Protein AF-A0A0R3QHH1-F1 (afdb_monomer_lite)

Structure (mmCIF, N/CA/C/O backbone):
data_AF-A0A0R3QHH1-F1
#
_entry.id   AF-A0A0R3QHH1-F1
#
loop_
_atom_site.group_PDB
_atom_site.id
_atom_site.type_symbol
_atom_site.label_atom_id
_atom_site.label_alt_id
_atom_site.label_comp_id
_atom_site.label_asym_id
_atom_site.label_entity_id
_atom_site.label_seq_id
_atom_site.pdbx_PDB_ins_code
_atom_site.Cartn_x
_atom_site.Cartn_y
_atom_site.Cartn_z
_atom_site.occupancy
_atom_site.B_iso_or_equiv
_atom_site.auth_seq_id
_atom_site.auth_comp_id
_atom_site.auth_asym_id
_atom_site.auth_atom_id
_atom_site.pdbx_PDB_model_num
ATOM 1 N N . LEU A 1 1 ? -14.699 -5.547 -3.711 1.00 79.69 1 LEU A N 1
ATOM 2 C CA . LEU A 1 1 ? -13.376 -5.933 -4.262 1.00 79.69 1 LEU A CA 1
ATOM 3 C C . LEU A 1 1 ? -13.080 -7.379 -3.860 1.00 79.69 1 LEU A C 1
ATOM 5 O O . LEU A 1 1 ? -12.719 -7.627 -2.725 1.00 79.69 1 LEU A O 1
ATOM 9 N N . LEU A 1 2 ? -13.329 -8.367 -4.721 1.00 87.75 2 LEU A N 1
ATOM 10 C CA . LEU A 1 2 ? -13.144 -9.776 -4.335 1.00 87.75 2 LEU A CA 1
ATOM 11 C C . LEU A 1 2 ? -11.647 -10.141 -4.255 1.00 87.75 2 LEU A C 1
ATOM 13 O O . LEU A 1 2 ? -10.838 -9.572 -4.980 1.00 87.75 2 LEU A O 1
ATOM 17 N N . PHE A 1 3 ? -11.301 -11.114 -3.403 1.00 94.06 3 PHE A N 1
ATOM 18 C CA . PHE A 1 3 ? -9.934 -11.639 -3.208 1.00 94.06 3 PHE A CA 1
AT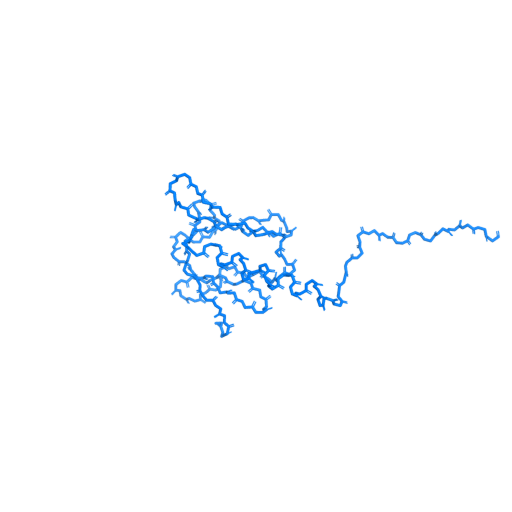OM 19 C C . PHE A 1 3 ? -8.901 -10.642 -2.649 1.00 94.06 3 PHE A C 1
ATOM 21 O O . PHE A 1 3 ? -7.716 -10.713 -2.974 1.00 94.06 3 PHE A O 1
ATOM 28 N N . SER A 1 4 ? -9.341 -9.753 -1.760 1.00 97.50 4 SER A N 1
ATOM 29 C CA . SER A 1 4 ? -8.468 -8.877 -0.970 1.00 97.50 4 SER A CA 1
ATOM 30 C C . SER A 1 4 ? -8.360 -9.349 0.481 1.00 97.50 4 SER A C 1
ATOM 32 O O . SER A 1 4 ? -9.292 -9.955 1.016 1.00 97.50 4 SER A O 1
ATOM 34 N N . ARG A 1 5 ? -7.247 -9.027 1.149 1.00 98.06 5 ARG A N 1
ATOM 35 C CA . ARG A 1 5 ? -7.200 -9.011 2.620 1.00 98.06 5 ARG A CA 1
ATOM 36 C C . ARG A 1 5 ? -7.640 -7.631 3.102 1.00 98.06 5 ARG A C 1
ATOM 38 O O . ARG A 1 5 ? -7.138 -6.630 2.597 1.00 98.06 5 ARG A O 1
ATOM 45 N N . TYR A 1 6 ? -8.561 -7.605 4.058 1.00 97.12 6 TYR A N 1
ATOM 46 C CA . TYR A 1 6 ? -9.178 -6.388 4.574 1.00 97.12 6 TYR A CA 1
ATOM 47 C C . TYR A 1 6 ? -8.657 -6.043 5.965 1.00 97.12 6 TYR A C 1
ATOM 49 O O . TYR A 1 6 ? -8.494 -6.934 6.799 1.00 97.12 6 TYR A O 1
ATOM 57 N N . PHE A 1 7 ? -8.433 -4.755 6.209 1.00 97.12 7 PHE A N 1
ATOM 58 C CA . PHE A 1 7 ? -7.990 -4.223 7.492 1.00 97.12 7 PHE A CA 1
ATOM 59 C C . PHE A 1 7 ? -8.795 -2.981 7.853 1.00 97.12 7 PHE A C 1
ATOM 61 O O . PHE A 1 7 ? -8.893 -2.050 7.055 1.00 97.12 7 PHE A O 1
ATOM 68 N N . GLU A 1 8 ? -9.330 -2.955 9.069 1.00 96.00 8 GLU A N 1
ATOM 69 C CA . GLU A 1 8 ? -9.965 -1.765 9.628 1.00 96.00 8 GLU A CA 1
ATOM 70 C C . GLU A 1 8 ? -8.906 -0.727 9.997 1.00 96.00 8 GLU A C 1
ATOM 72 O O . GLU A 1 8 ? -7.904 -1.037 10.660 1.00 96.00 8 GLU A O 1
ATOM 77 N N . VAL A 1 9 ? -9.133 0.509 9.557 1.00 95.00 9 VAL A N 1
ATOM 78 C CA . VAL A 1 9 ? -8.252 1.641 9.829 1.00 95.00 9 VAL A CA 1
ATOM 79 C C . VAL A 1 9 ? -9.060 2.907 10.109 1.00 95.00 9 VAL A C 1
ATOM 81 O O . VAL A 1 9 ? -10.222 3.018 9.724 1.00 95.00 9 VAL A O 1
ATOM 84 N N . PHE A 1 10 ? -8.421 3.889 10.730 1.00 91.69 10 PHE A N 1
ATOM 85 C CA . PHE A 1 10 ? -8.938 5.251 10.860 1.00 91.69 10 PHE A CA 1
ATOM 86 C C . PHE A 1 10 ? -8.005 6.219 10.143 1.00 91.69 10 PHE A C 1
ATOM 88 O O . PHE A 1 10 ? -6.787 6.025 10.147 1.00 91.69 10 PHE A O 1
ATOM 95 N N . SER A 1 11 ? -8.546 7.267 9.531 1.00 86.06 11 SER A N 1
ATOM 96 C CA . SER A 1 11 ? -7.726 8.352 8.991 1.00 86.06 11 SER A CA 1
ATOM 97 C C . SER A 1 11 ? -6.938 9.043 10.105 1.00 86.06 11 SER A C 1
ATOM 99 O O . SER A 1 11 ? -7.464 9.288 11.192 1.00 86.06 11 SER A O 1
ATOM 101 N N . TYR A 1 12 ? -5.684 9.406 9.842 1.00 79.62 12 TYR A N 1
ATOM 102 C CA . TYR A 1 12 ? -4.954 10.282 10.755 1.00 79.62 12 TYR A CA 1
ATOM 103 C C . TYR A 1 12 ? -5.462 11.732 10.643 1.00 79.62 12 TYR A C 1
ATOM 105 O O . TYR A 1 12 ? -5.848 12.188 9.561 1.00 79.62 12 TYR A O 1
ATOM 113 N N . ALA A 1 13 ? -5.442 12.464 11.762 1.00 63.44 13 ALA A N 1
ATOM 114 C CA . ALA A 1 13 ? -5.882 13.856 11.828 1.00 63.44 13 ALA A CA 1
ATOM 115 C C . ALA A 1 13 ? -5.134 14.733 10.802 1.00 63.44 13 ALA A C 1
ATOM 117 O O . ALA A 1 13 ? -3.911 14.647 10.687 1.00 63.44 13 ALA A O 1
ATOM 118 N N . ASN A 1 14 ? -5.871 15.602 10.098 1.00 59.91 14 ASN A N 1
ATOM 119 C CA . ASN A 1 14 ? -5.405 16.462 8.994 1.00 59.91 14 ASN A CA 1
ATOM 120 C C . ASN A 1 14 ? -5.085 15.753 7.664 1.00 59.91 14 ASN A C 1
ATOM 122 O O . ASN A 1 14 ? -4.452 16.355 6.798 1.00 59.91 14 ASN A O 1
ATOM 126 N N . SER A 1 15 ? -5.513 14.504 7.469 1.00 66.56 15 SER A N 1
ATOM 127 C CA . SER A 1 15 ? -5.517 13.913 6.125 1.00 66.56 15 SER A CA 1
ATOM 128 C C . SER A 1 15 ? -6.662 14.485 5.274 1.00 66.56 15 SER A C 1
ATOM 130 O O . SER A 1 15 ? -7.657 14.980 5.798 1.00 66.56 15 SER A O 1
ATOM 132 N N . SER A 1 16 ? -6.542 14.403 3.947 1.00 72.69 16 SER A N 1
ATOM 133 C CA . SER A 1 16 ? -7.641 14.691 3.009 1.00 72.69 16 SER A CA 1
ATOM 134 C C . SER A 1 16 ? -8.738 13.615 3.013 1.00 72.69 16 SER A C 1
ATOM 136 O O . SER A 1 16 ? -9.691 13.702 2.238 1.00 72.69 16 SER A O 1
ATOM 138 N N . LEU A 1 17 ? -8.593 12.586 3.852 1.00 74.56 17 LEU A N 1
ATOM 139 C CA . LEU A 1 17 ? -9.481 11.437 3.926 1.00 74.56 17 LEU A CA 1
ATOM 140 C C . LEU A 1 17 ? -10.634 11.702 4.911 1.00 74.56 17 LEU A C 1
ATOM 142 O O . LEU A 1 17 ? -10.482 12.511 5.828 1.00 74.56 17 LEU A O 1
ATOM 146 N N . PRO A 1 18 ? -11.781 11.018 4.748 1.00 74.38 18 PRO A N 1
ATOM 147 C CA . PRO A 1 18 ? -12.907 11.153 5.664 1.00 74.38 18 PRO A CA 1
ATOM 148 C C . PRO A 1 18 ? -12.518 10.780 7.098 1.00 74.38 18 PRO A C 1
ATOM 150 O O . PRO A 1 18 ? -11.955 9.707 7.306 1.00 74.38 18 PRO A O 1
ATOM 153 N N . ASP A 1 19 ? -12.897 11.616 8.071 1.00 76.94 19 ASP A N 1
ATOM 154 C CA . ASP A 1 19 ? -12.722 11.363 9.511 1.00 76.94 19 ASP A CA 1
ATOM 155 C C . ASP A 1 19 ? -13.721 10.304 10.006 1.00 76.94 19 ASP A C 1
ATOM 157 O O . ASP A 1 19 ? -14.722 10.586 10.666 1.00 76.94 19 ASP A O 1
ATOM 161 N N . SER A 1 20 ? -13.512 9.068 9.558 1.00 81.19 20 SER A N 1
ATOM 162 C CA . SER A 1 20 ? -14.381 7.920 9.809 1.00 81.19 20 SER A CA 1
ATOM 163 C C . SER A 1 20 ? -13.587 6.615 9.736 1.00 81.19 20 SER A C 1
ATOM 165 O O . SER A 1 20 ? -12.422 6.595 9.333 1.00 81.19 20 SER A O 1
ATOM 167 N N . GLN A 1 21 ? -14.212 5.512 10.147 1.00 90.50 21 GLN A N 1
ATOM 168 C CA . GLN A 1 21 ? -13.641 4.186 9.945 1.00 90.50 21 GLN A CA 1
ATOM 169 C C . GLN A 1 21 ? -13.589 3.873 8.444 1.00 90.50 21 GLN A C 1
ATOM 171 O O . GLN A 1 21 ? -14.587 4.006 7.736 1.00 90.50 21 GLN A O 1
ATOM 176 N N . LEU A 1 22 ? -12.424 3.432 7.982 1.00 94.62 22 LEU A N 1
ATOM 177 C CA . LEU A 1 22 ? -12.162 3.018 6.609 1.00 94.62 22 LEU A CA 1
ATOM 178 C C . LEU A 1 22 ? -11.712 1.553 6.589 1.00 94.62 22 LEU A C 1
ATOM 180 O O . LEU A 1 22 ? -11.289 0.986 7.603 1.00 94.62 22 LEU A O 1
ATOM 184 N N . LEU A 1 23 ? -11.748 0.950 5.406 1.00 96.19 23 LEU A N 1
ATOM 185 C CA . LEU A 1 23 ? -11.202 -0.380 5.158 1.00 96.19 23 LEU A CA 1
ATOM 186 C C . LEU A 1 23 ? -10.090 -0.305 4.119 1.00 96.19 23 LEU A C 1
ATOM 188 O O . LEU A 1 23 ? -10.314 0.128 2.990 1.00 96.19 23 LEU A O 1
ATOM 192 N N . ILE A 1 24 ? -8.900 -0.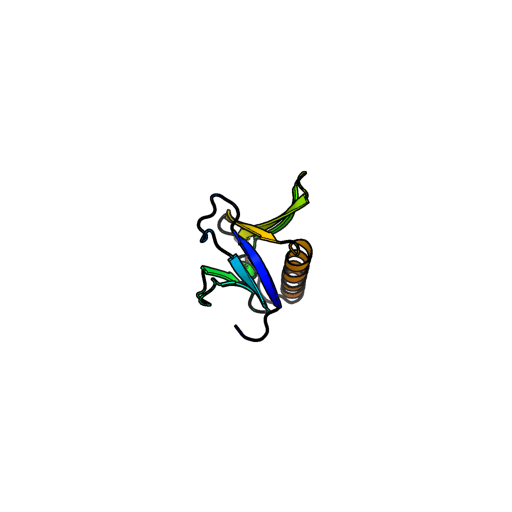785 4.478 1.00 97.25 24 ILE A N 1
ATOM 193 C CA . ILE A 1 24 ? -7.827 -1.045 3.516 1.00 97.25 24 ILE A CA 1
ATOM 194 C C . ILE A 1 24 ? -7.995 -2.461 2.975 1.00 97.25 24 ILE A C 1
ATOM 196 O O . ILE A 1 24 ? -7.924 -3.436 3.721 1.00 97.25 24 ILE A O 1
ATOM 200 N N . ALA A 1 25 ? -8.164 -2.572 1.665 1.00 98.00 25 ALA A N 1
ATOM 201 C CA . ALA A 1 25 ? -8.150 -3.805 0.904 1.00 98.00 25 ALA A CA 1
ATOM 202 C C . ALA A 1 25 ? -6.811 -3.932 0.161 1.00 98.00 25 ALA A C 1
ATOM 204 O O . ALA A 1 25 ? -6.497 -3.121 -0.710 1.00 98.00 25 ALA A O 1
ATOM 205 N N . VAL A 1 26 ? -6.030 -4.965 0.480 1.00 98.56 26 VAL A N 1
ATOM 206 C CA . VAL A 1 26 ? -4.766 -5.272 -0.211 1.00 98.56 26 VAL A CA 1
ATOM 207 C C . VAL A 1 26 ? -4.942 -6.519 -1.070 1.00 98.56 26 VAL A C 1
ATOM 209 O O . VAL A 1 26 ? -5.372 -7.564 -0.568 1.00 98.56 26 VAL A O 1
ATOM 212 N N . ASN A 1 27 ? -4.605 -6.422 -2.355 1.00 97.69 27 ASN A N 1
ATOM 213 C CA . ASN A 1 27 ? -4.653 -7.534 -3.305 1.00 97.69 27 ASN A CA 1
ATOM 214 C C . ASN A 1 27 ? -3.522 -7.433 -4.341 1.00 97.69 27 ASN A C 1
ATOM 216 O O . ASN A 1 27 ? -2.631 -6.606 -4.223 1.00 97.69 27 ASN A O 1
ATOM 220 N N . TRP A 1 28 ? -3.550 -8.289 -5.362 1.00 96.50 28 TRP A N 1
ATOM 221 C CA . TRP A 1 28 ? -2.491 -8.356 -6.370 1.00 96.50 28 TRP A CA 1
ATOM 222 C C . TRP A 1 28 ? -2.380 -7.113 -7.274 1.00 96.50 28 TRP A C 1
ATOM 224 O O . TRP A 1 28 ? -1.322 -6.910 -7.870 1.00 96.50 28 TRP A O 1
ATOM 234 N N . GLU A 1 29 ? -3.425 -6.288 -7.379 1.00 96.75 29 GLU A N 1
ATOM 235 C CA . GLU A 1 29 ? -3.421 -5.051 -8.175 1.00 96.75 29 GLU A CA 1
ATOM 236 C C . GLU A 1 29 ? -2.807 -3.880 -7.394 1.00 96.75 29 GLU A C 1
ATOM 238 O O . GLU A 1 29 ? -2.153 -3.011 -7.979 1.00 96.75 29 GLU A O 1
ATOM 243 N N . GLY A 1 30 ? -2.982 -3.863 -6.070 1.00 98.06 30 GLY A N 1
ATOM 244 C CA . GLY A 1 30 ? -2.470 -2.803 -5.212 1.00 98.06 30 GLY A CA 1
ATOM 245 C C . GLY A 1 30 ? -3.198 -2.685 -3.878 1.00 98.06 30 GLY A C 1
ATOM 246 O O . GLY A 1 30 ? -3.651 -3.667 -3.282 1.00 98.06 30 GLY A O 1
ATOM 247 N N . VAL A 1 31 ? -3.289 -1.443 -3.413 1.00 98.38 31 VAL A N 1
ATOM 248 C CA . VAL A 1 31 ? -3.971 -1.049 -2.182 1.00 98.38 31 VAL A CA 1
ATOM 249 C C . VAL A 1 31 ? -5.184 -0.204 -2.547 1.00 98.38 31 VAL A C 1
ATOM 251 O O . VAL A 1 31 ? -5.062 0.784 -3.268 1.00 98.38 31 VAL A O 1
ATOM 254 N N . VAL A 1 32 ? -6.352 -0.576 -2.037 1.00 97.81 32 VAL A N 1
ATOM 255 C CA . VAL A 1 32 ? -7.588 0.195 -2.195 1.00 97.81 32 VAL A CA 1
ATOM 256 C C . VAL A 1 32 ? -8.141 0.518 -0.819 1.00 97.81 32 VAL A C 1
ATOM 258 O O . VAL A 1 32 ? -8.166 -0.346 0.051 1.00 97.81 32 VAL A O 1
ATOM 261 N N . VAL A 1 33 ? -8.585 1.750 -0.617 1.00 96.12 33 VAL A N 1
ATOM 262 C CA . VAL A 1 33 ? -9.232 2.195 0.616 1.00 96.12 33 VAL A CA 1
ATOM 263 C C . VAL A 1 33 ? -10.681 2.507 0.304 1.00 96.12 33 VAL A C 1
ATOM 265 O O . VAL A 1 33 ? -10.955 3.261 -0.634 1.00 96.12 33 VAL A O 1
ATOM 268 N N . VAL A 1 34 ? -11.591 1.925 1.078 1.00 94.81 34 VAL A N 1
ATOM 269 C CA . VAL A 1 34 ? -13.032 2.149 0.947 1.00 94.81 34 VAL A CA 1
ATOM 270 C C . VAL A 1 34 ? -13.633 2.715 2.228 1.00 94.81 34 VAL A C 1
ATOM 272 O O . VAL A 1 34 ? -13.109 2.481 3.322 1.00 94.81 34 VAL A O 1
ATOM 275 N N . ASP A 1 35 ? -14.708 3.483 2.079 1.00 92.56 35 ASP A N 1
ATOM 276 C CA . ASP A 1 35 ? -15.516 3.987 3.191 1.00 92.56 35 ASP A CA 1
ATOM 277 C C . ASP A 1 35 ? -16.570 2.959 3.652 1.00 92.56 35 ASP A C 1
ATOM 279 O O . ASP A 1 35 ? -16.636 1.830 3.161 1.00 92.56 35 ASP A O 1
ATOM 283 N N . ALA A 1 36 ? -17.415 3.348 4.612 1.00 88.31 36 ALA A N 1
ATOM 284 C CA . ALA A 1 36 ? -18.457 2.483 5.168 1.00 88.31 36 ALA A CA 1
ATOM 285 C C . ALA A 1 36 ? -19.611 2.170 4.189 1.00 88.31 36 ALA A C 1
ATOM 287 O O . ALA A 1 36 ? -20.470 1.345 4.501 1.00 88.31 36 ALA A O 1
ATOM 288 N N . GLN A 1 37 ? -19.664 2.839 3.035 1.00 90.00 37 GLN A N 1
ATOM 289 C CA . GLN A 1 37 ? -20.618 2.590 1.953 1.00 90.00 37 GLN A CA 1
ATOM 290 C C . GLN A 1 37 ? -19.967 1.829 0.783 1.00 90.00 37 GLN A C 1
ATOM 292 O O . GLN A 1 37 ? -20.554 1.764 -0.296 1.00 90.00 37 GLN A O 1
ATOM 297 N N . ASP A 1 38 ? -18.775 1.256 0.991 1.00 89.81 38 ASP A N 1
ATOM 298 C CA . ASP A 1 38 ? -17.965 0.574 -0.024 1.00 89.81 38 ASP A CA 1
ATOM 299 C C . ASP A 1 38 ?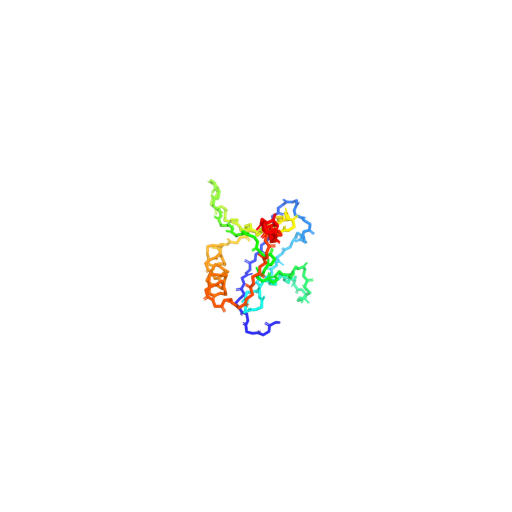 -17.518 1.480 -1.195 1.00 89.81 38 ASP A C 1
ATOM 301 O O . ASP A 1 38 ? -17.083 0.976 -2.239 1.00 89.81 38 ASP A O 1
ATOM 305 N N . ASN A 1 39 ? -17.567 2.812 -1.049 1.00 91.81 39 ASN A N 1
ATOM 306 C CA . ASN A 1 39 ? -17.033 3.713 -2.071 1.00 91.81 39 ASN A CA 1
ATOM 307 C C . ASN A 1 39 ? -15.509 3.757 -1.992 1.00 91.81 39 ASN A C 1
ATOM 309 O O . ASN A 1 39 ? -14.929 3.823 -0.910 1.00 91.81 39 ASN A O 1
ATOM 313 N N . VAL A 1 40 ? -14.851 3.789 -3.149 1.00 93.88 40 VAL A N 1
ATOM 314 C CA . VAL A 1 40 ? -13.393 3.924 -3.228 1.00 93.88 40 VAL A CA 1
ATOM 315 C C . VAL A 1 40 ? -12.984 5.357 -2.896 1.00 93.88 40 VAL A C 1
ATOM 317 O O . VAL A 1 40 ? -13.338 6.292 -3.610 1.00 93.88 40 VAL A O 1
ATOM 320 N N . VAL A 1 41 ? -12.195 5.507 -1.833 1.00 93.56 41 VAL A N 1
ATOM 321 C CA . VAL A 1 41 ? -11.620 6.782 -1.378 1.00 93.56 41 VAL A CA 1
ATOM 322 C C . VAL A 1 41 ? -10.208 6.974 -1.933 1.00 93.56 41 VAL A C 1
ATOM 324 O O . VAL A 1 41 ? -9.816 8.082 -2.290 1.00 93.56 41 VAL A O 1
ATOM 327 N N . LEU A 1 42 ? -9.436 5.889 -2.015 1.00 94.31 42 LEU A N 1
ATOM 328 C CA . LEU A 1 42 ? -8.060 5.890 -2.508 1.00 94.31 42 LEU A CA 1
ATOM 329 C C . LEU A 1 42 ? -7.772 4.570 -3.224 1.00 94.31 42 LEU A C 1
ATOM 331 O O . LEU A 1 42 ? -8.135 3.503 -2.737 1.00 94.31 42 LEU A O 1
ATOM 335 N N . GLN A 1 43 ? -7.081 4.633 -4.359 1.00 96.50 43 GLN A N 1
ATOM 336 C CA . GLN A 1 43 ? -6.633 3.456 -5.097 1.00 96.50 43 GLN A CA 1
ATOM 337 C C . GLN A 1 43 ? -5.188 3.662 -5.544 1.00 96.50 43 GLN A C 1
ATOM 339 O O . GLN A 1 43 ? -4.904 4.517 -6.378 1.00 96.50 43 GLN A O 1
ATOM 344 N N . LEU A 1 44 ? -4.286 2.856 -4.988 1.00 98.00 44 LEU A N 1
ATOM 345 C CA . LEU A 1 44 ? -2.851 2.918 -5.230 1.00 98.00 44 LEU A CA 1
ATOM 346 C C . LEU A 1 44 ? -2.366 1.596 -5.836 1.00 98.00 44 LEU A C 1
ATOM 348 O O . LEU A 1 44 ? -2.175 0.617 -5.106 1.00 98.00 44 LEU A O 1
ATOM 352 N N . PRO A 1 45 ? -2.147 1.530 -7.161 1.00 98.06 45 PRO A N 1
ATOM 353 C CA . PRO A 1 45 ? -1.447 0.401 -7.754 1.00 98.06 45 PRO A CA 1
ATOM 354 C C . PRO A 1 45 ? 0.009 0.372 -7.269 1.00 98.06 45 PRO A C 1
ATOM 356 O O . PRO A 1 45 ? 0.609 1.413 -6.998 1.00 98.06 45 PRO A O 1
ATOM 359 N N . TYR A 1 46 ? 0.617 -0.814 -7.209 1.00 98.44 46 TYR A N 1
ATOM 360 C CA . TYR A 1 46 ? 1.971 -0.977 -6.657 1.00 98.44 46 TYR A CA 1
ATOM 361 C C . TYR A 1 46 ? 3.054 -0.047 -7.235 1.00 98.44 46 TYR A C 1
ATOM 363 O O . TYR A 1 46 ? 3.852 0.452 -6.445 1.00 98.44 46 TYR A O 1
ATOM 371 N N . PRO A 1 47 ? 3.106 0.248 -8.551 1.00 97.25 47 PRO A N 1
ATOM 372 C CA . PRO A 1 47 ? 4.097 1.179 -9.095 1.00 97.25 47 PRO A CA 1
ATOM 373 C C . PRO A 1 47 ? 3.972 2.619 -8.582 1.00 97.25 47 PRO A C 1
ATOM 375 O O . PRO A 1 47 ? 4.930 3.375 -8.698 1.00 97.25 47 PRO A O 1
ATOM 378 N N . GLN A 1 48 ? 2.813 3.010 -8.041 1.00 97.69 48 GLN A N 1
ATOM 379 C CA . GLN A 1 48 ? 2.630 4.333 -7.447 1.00 97.69 48 GLN A CA 1
ATOM 380 C C . GLN A 1 48 ? 3.119 4.413 -6.001 1.00 97.69 48 GLN A C 1
ATOM 382 O O . GLN A 1 48 ? 3.315 5.519 -5.513 1.00 97.69 48 GLN A O 1
ATOM 387 N N . ILE A 1 49 ? 3.324 3.285 -5.317 1.00 98.31 49 ILE A N 1
ATOM 388 C CA . ILE A 1 49 ? 3.766 3.263 -3.920 1.00 98.31 49 ILE A CA 1
ATOM 389 C C . ILE A 1 49 ? 5.292 3.383 -3.889 1.00 98.31 49 ILE A C 1
ATOM 391 O O . ILE A 1 49 ? 6.006 2.456 -4.281 1.00 98.31 49 ILE A O 1
ATOM 395 N N . SER A 1 50 ? 5.799 4.516 -3.405 1.00 97.62 50 SER A N 1
ATOM 396 C CA . SER A 1 50 ? 7.238 4.754 -3.251 1.00 97.62 50 SER A C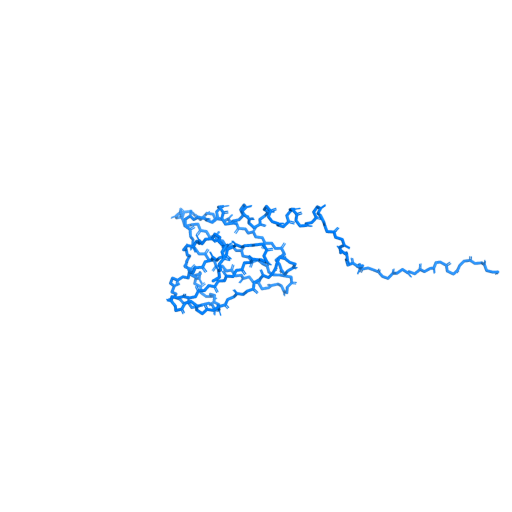A 1
ATOM 397 C C . SER A 1 50 ? 7.752 4.198 -1.924 1.00 97.62 50 SER A C 1
ATOM 399 O O . SER A 1 50 ? 8.836 3.605 -1.873 1.00 97.62 50 SER A O 1
ATOM 401 N N . ARG A 1 51 ? 6.952 4.321 -0.857 1.00 97.81 51 ARG A N 1
ATOM 402 C CA . ARG A 1 51 ? 7.319 3.889 0.492 1.00 97.81 51 ARG A CA 1
ATOM 403 C C . ARG A 1 51 ? 6.093 3.485 1.305 1.00 97.81 51 ARG A C 1
ATOM 405 O O . ARG A 1 51 ? 5.015 4.048 1.160 1.00 97.81 51 ARG A O 1
ATOM 412 N N . ILE A 1 52 ? 6.282 2.524 2.206 1.00 98.00 52 ILE A N 1
ATOM 413 C CA . ILE A 1 52 ? 5.309 2.187 3.244 1.00 98.00 52 ILE A CA 1
ATOM 414 C C . ILE A 1 52 ? 6.012 2.075 4.597 1.00 98.00 52 ILE A C 1
ATOM 416 O O . ILE A 1 52 ? 7.067 1.447 4.719 1.00 98.00 52 ILE A O 1
ATOM 420 N N . VAL A 1 53 ? 5.457 2.721 5.618 1.00 97.06 53 VAL A N 1
ATOM 421 C CA . VAL A 1 53 ? 6.049 2.787 6.959 1.00 97.06 53 VAL A CA 1
ATOM 422 C C . VAL A 1 53 ? 4.984 2.460 7.995 1.00 97.06 53 VAL A C 1
ATOM 424 O O . VAL A 1 53 ? 3.894 3.013 7.961 1.00 97.06 53 VAL A O 1
ATOM 427 N N . SER A 1 54 ? 5.320 1.574 8.930 1.00 96.06 54 SER A N 1
ATOM 428 C CA . SER A 1 54 ? 4.572 1.366 10.171 1.00 96.06 54 SER A CA 1
ATOM 429 C C . SER A 1 54 ? 5.388 1.981 11.308 1.00 96.06 54 SER A C 1
ATOM 431 O O . SER A 1 54 ? 6.604 1.772 11.380 1.00 96.06 54 SER A O 1
ATOM 433 N N . MET A 1 55 ? 4.740 2.793 12.141 1.00 93.19 55 MET A N 1
ATOM 434 C CA . MET A 1 55 ? 5.341 3.478 13.283 1.00 93.19 55 MET A CA 1
ATOM 435 C C . MET A 1 55 ? 4.446 3.320 14.506 1.00 93.19 55 MET A C 1
ATOM 437 O O . MET A 1 55 ? 3.235 3.480 14.411 1.00 93.19 55 MET A O 1
ATOM 441 N N . THR A 1 56 ? 5.041 3.101 15.672 1.00 90.06 56 THR A N 1
ATOM 442 C CA . THR A 1 56 ? 4.327 3.121 16.952 1.00 90.06 56 THR A CA 1
ATOM 443 C C . THR A 1 56 ? 4.773 4.349 17.731 1.00 90.06 56 THR A C 1
ATOM 445 O O . THR A 1 56 ? 5.972 4.570 17.904 1.00 90.06 56 THR A O 1
ATOM 448 N N . ASN A 1 57 ? 3.833 5.179 18.183 1.00 80.94 57 ASN A N 1
ATOM 449 C CA . ASN A 1 57 ? 4.168 6.338 19.009 1.00 80.94 57 ASN A CA 1
ATOM 450 C C . ASN A 1 57 ? 4.257 5.974 20.506 1.00 80.94 57 ASN A C 1
ATOM 452 O O . ASN A 1 57 ? 3.839 4.902 20.937 1.00 80.94 57 ASN A O 1
ATOM 456 N N . ASN A 1 58 ? 4.739 6.911 21.329 1.00 75.50 58 ASN A N 1
ATOM 457 C CA . ASN A 1 58 ? 4.896 6.731 22.783 1.00 75.50 58 ASN A CA 1
ATOM 458 C C . ASN A 1 58 ? 3.580 6.439 23.534 1.00 75.50 58 ASN A C 1
ATOM 460 O O . ASN A 1 58 ? 3.612 6.079 24.707 1.00 75.50 58 ASN A O 1
ATOM 464 N N . ARG A 1 59 ? 2.423 6.624 22.886 1.00 77.06 59 ARG A N 1
ATOM 465 C CA . ARG A 1 59 ? 1.089 6.320 23.425 1.00 77.06 59 ARG A CA 1
ATOM 466 C C . ARG A 1 59 ? 0.563 4.964 22.939 1.00 77.06 59 ARG A C 1
ATOM 468 O O . ARG A 1 59 ? -0.619 4.693 23.106 1.00 77.06 59 ARG A O 1
ATOM 475 N N . SER A 1 60 ? 1.422 4.126 22.356 1.00 81.00 60 SER A N 1
ATOM 476 C CA . SER A 1 60 ? 1.067 2.829 21.758 1.00 81.00 60 SER A CA 1
ATOM 477 C C . SER A 1 60 ? 0.051 2.929 20.614 1.00 81.00 60 SER A C 1
ATOM 479 O O . SER A 1 60 ? -0.638 1.961 20.313 1.00 81.00 60 SER A O 1
ATOM 481 N N . ILE A 1 61 ? -0.053 4.095 19.967 1.00 84.50 61 ILE A N 1
ATOM 482 C CA . ILE A 1 61 ? -0.849 4.245 18.747 1.00 84.50 61 ILE A CA 1
ATOM 483 C C . ILE A 1 61 ? 0.038 3.844 17.579 1.00 84.50 61 ILE A C 1
ATOM 485 O O . ILE A 1 61 ? 1.112 4.419 17.374 1.00 84.50 61 ILE A O 1
ATOM 489 N N . GLU A 1 62 ? -0.429 2.866 16.821 1.00 92.81 62 GLU A N 1
ATOM 490 C CA . GLU A 1 62 ? 0.212 2.417 15.599 1.00 92.81 62 GLU A CA 1
ATOM 491 C C . GLU A 1 62 ? -0.316 3.191 14.388 1.00 92.81 62 GLU A C 1
ATOM 493 O O . GLU A 1 62 ? -1.524 3.369 14.207 1.00 92.81 62 GLU A O 1
ATOM 498 N N . MET A 1 63 ? 0.612 3.654 13.558 1.00 93.38 63 MET A N 1
ATOM 499 C CA . MET A 1 63 ? 0.364 4.476 12.383 1.00 93.38 63 MET A CA 1
ATOM 500 C C . MET A 1 63 ? 0.991 3.839 11.149 1.00 93.38 63 MET A C 1
ATOM 502 O O . MET A 1 63 ? 2.137 3.392 11.182 1.00 93.38 63 MET A O 1
ATOM 506 N N . LEU A 1 64 ? 0.241 3.832 10.056 1.00 96.00 64 LEU A N 1
ATOM 507 C CA . LEU A 1 64 ? 0.670 3.414 8.734 1.00 96.00 64 LEU A CA 1
ATOM 508 C C . LEU A 1 64 ? 0.756 4.658 7.854 1.00 96.00 64 LEU A C 1
ATOM 510 O O . LEU A 1 64 ? -0.223 5.387 7.742 1.00 96.00 64 LEU A O 1
ATOM 514 N N . MET A 1 65 ? 1.893 4.871 7.208 1.00 95.88 65 MET A N 1
ATOM 515 C CA . MET A 1 65 ? 2.081 5.894 6.184 1.00 95.88 65 MET A CA 1
ATOM 516 C C . MET A 1 65 ? 2.364 5.204 4.851 1.00 95.88 65 MET A C 1
ATOM 518 O O . MET A 1 65 ? 3.255 4.353 4.777 1.00 95.88 65 MET A O 1
ATOM 522 N N . ILE A 1 66 ? 1.622 5.579 3.810 1.00 97.00 66 ILE A N 1
ATOM 523 C CA . ILE A 1 66 ? 1.882 5.189 2.422 1.00 97.00 66 ILE A CA 1
ATOM 524 C C . ILE A 1 66 ? 2.268 6.451 1.655 1.00 97.00 66 ILE A C 1
ATOM 526 O O . ILE A 1 66 ? 1.465 7.375 1.548 1.00 97.00 66 ILE A O 1
ATOM 530 N N . GLU A 1 67 ? 3.491 6.479 1.142 1.00 97.50 67 GLU A N 1
ATOM 531 C CA . GLU A 1 67 ? 4.012 7.559 0.308 1.00 97.50 67 GLU A CA 1
ATOM 532 C C . GLU A 1 67 ? 3.863 7.165 -1.164 1.00 97.50 67 GLU A C 1
ATOM 534 O O . GLU A 1 67 ? 4.140 6.016 -1.547 1.00 97.50 67 GLU A O 1
ATOM 539 N N . THR A 1 68 ? 3.414 8.105 -1.992 1.00 97.19 68 THR A N 1
ATOM 540 C CA . THR A 1 68 ? 3.307 7.901 -3.437 1.00 97.19 68 THR A CA 1
ATOM 541 C C . THR A 1 68 ? 4.534 8.434 -4.175 1.00 97.19 68 THR A C 1
ATOM 543 O O . THR A 1 68 ? 5.298 9.251 -3.665 1.00 97.19 68 THR A O 1
ATOM 546 N N . VAL A 1 69 ? 4.724 8.006 -5.423 1.00 96.44 69 VAL A N 1
ATOM 547 C CA . VAL A 1 69 ? 5.752 8.568 -6.320 1.00 96.44 69 VAL A CA 1
ATOM 548 C C . VAL A 1 69 ? 5.558 10.064 -6.603 1.00 96.44 69 VAL A C 1
ATOM 550 O O . VAL A 1 69 ? 6.515 10.728 -6.992 1.00 96.44 69 VAL A O 1
ATOM 553 N N . SER A 1 70 ? 4.348 10.594 -6.397 1.00 95.19 70 SER A N 1
ATOM 554 C CA . SER A 1 70 ? 4.035 12.023 -6.521 1.00 95.19 70 SER A CA 1
ATOM 555 C C . SER A 1 70 ? 4.456 12.836 -5.290 1.00 95.19 70 SER A C 1
ATOM 557 O O . SER A 1 70 ? 4.431 14.062 -5.345 1.00 95.19 70 SER A O 1
ATOM 559 N N . GLY A 1 71 ? 4.848 12.170 -4.197 1.00 94.44 71 GLY A N 1
ATOM 560 C CA . GLY A 1 71 ? 5.186 12.796 -2.915 1.00 94.44 71 GLY A CA 1
ATOM 561 C C . GLY A 1 71 ? 4.002 12.960 -1.957 1.00 94.44 71 GLY A C 1
ATOM 562 O O . GLY A 1 71 ? 4.166 13.558 -0.899 1.00 94.44 71 GLY A O 1
ATOM 563 N N . ASP A 1 72 ? 2.820 12.438 -2.301 1.00 93.56 72 ASP A N 1
ATOM 564 C CA . ASP A 1 72 ? 1.660 12.462 -1.405 1.00 93.56 72 ASP A CA 1
ATOM 565 C C . ASP A 1 72 ? 1.817 11.428 -0.281 1.00 93.56 72 ASP A C 1
ATOM 567 O O . ASP A 1 72 ? 2.199 10.281 -0.534 1.00 93.56 72 ASP A O 1
ATOM 571 N N . GLU A 1 73 ? 1.463 11.812 0.947 1.00 93.88 73 GLU A N 1
ATOM 572 C CA . GLU A 1 73 ? 1.479 10.940 2.125 1.00 93.88 73 GLU A CA 1
ATOM 573 C C . GLU A 1 73 ? 0.052 10.628 2.602 1.00 93.88 73 GLU A C 1
ATOM 575 O O . GLU A 1 73 ? -0.730 11.521 2.940 1.00 93.88 73 GLU A O 1
ATOM 580 N N . HIS A 1 74 ? -0.280 9.338 2.690 1.00 93.31 74 HIS A N 1
ATOM 581 C CA . HIS A 1 74 ? -1.550 8.856 3.230 1.00 93.31 74 HIS A CA 1
ATOM 582 C C . HIS A 1 74 ? -1.328 8.157 4.571 1.00 93.31 74 HIS A C 1
ATOM 584 O O . HIS A 1 74 ? -0.689 7.104 4.634 1.00 93.31 74 HIS A O 1
ATOM 590 N N . CYS A 1 75 ? -1.873 8.741 5.639 1.00 93.25 75 CYS A N 1
ATOM 591 C CA . CYS A 1 75 ? -1.652 8.298 7.013 1.00 93.25 75 CYS A CA 1
ATOM 592 C C . CYS A 1 75 ? -2.915 7.686 7.630 1.00 93.25 75 CYS A C 1
ATOM 594 O O . CYS A 1 75 ? -3.982 8.304 7.641 1.00 93.25 75 CYS A O 1
ATOM 596 N N . PHE A 1 76 ? -2.762 6.498 8.210 1.00 93.81 76 PHE A N 1
ATOM 597 C CA . PHE A 1 76 ? -3.827 5.717 8.832 1.00 93.81 76 PHE A CA 1
ATOM 598 C C . PHE A 1 76 ? -3.417 5.242 10.225 1.00 93.81 76 PHE A C 1
ATOM 600 O O . PHE A 1 76 ? -2.241 4.997 10.480 1.00 93.81 76 PHE A O 1
ATOM 607 N N . GLN A 1 77 ? -4.381 5.054 11.116 1.00 93.50 77 GLN A N 1
AT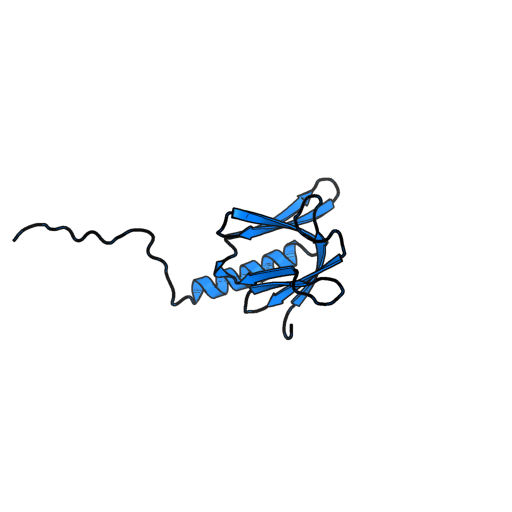OM 608 C CA . GLN A 1 77 ? -4.206 4.387 12.403 1.00 93.50 77 GLN A CA 1
ATOM 609 C C . GLN A 1 77 ? -4.851 3.004 12.358 1.00 93.50 77 GLN A C 1
ATOM 611 O O . GLN A 1 77 ? -5.981 2.864 11.889 1.00 93.50 77 GLN A O 1
ATOM 616 N N . SER A 1 78 ? -4.149 1.979 12.839 1.00 93.56 78 SER A N 1
ATOM 617 C CA . SER A 1 78 ? -4.682 0.613 12.932 1.00 93.56 78 SER A CA 1
ATOM 618 C C . SER A 1 78 ? -3.804 -0.240 13.845 1.00 93.56 78 SER A C 1
ATOM 620 O O . SER A 1 78 ? -2.590 -0.091 13.784 1.00 93.56 78 SER A O 1
ATOM 622 N N . PRO A 1 79 ? -4.353 -1.183 14.627 1.00 93.62 79 PRO A N 1
ATOM 623 C CA . PRO A 1 79 ? -3.537 -2.150 15.371 1.00 93.62 79 PRO A CA 1
ATOM 624 C C . PRO A 1 79 ? -2.808 -3.159 14.463 1.00 93.62 79 PRO A C 1
ATOM 626 O O . PRO A 1 79 ? -2.015 -3.958 14.941 1.00 93.62 79 PRO A O 1
ATOM 629 N N . ASN A 1 80 ? -3.104 -3.162 13.159 1.00 95.44 80 ASN A N 1
ATOM 630 C CA . ASN A 1 80 ? -2.557 -4.116 12.194 1.00 95.44 80 ASN A CA 1
ATOM 631 C C . ASN A 1 80 ? -1.529 -3.467 11.251 1.00 95.44 80 ASN A C 1
ATOM 633 O O . ASN A 1 80 ? -1.308 -3.960 10.143 1.00 95.44 80 ASN A O 1
ATOM 637 N N . THR A 1 81 ? -0.918 -2.335 11.626 1.00 96.00 81 THR A N 1
ATOM 638 C CA . THR A 1 81 ? -0.077 -1.563 10.687 1.00 96.00 81 THR A CA 1
ATOM 639 C C . THR A 1 81 ? 1.113 -2.360 10.160 1.00 96.00 81 THR A C 1
ATOM 641 O O . THR A 1 81 ? 1.445 -2.270 8.976 1.00 96.00 81 THR A O 1
ATOM 644 N N . ASN A 1 82 ? 1.732 -3.179 11.011 1.00 96.56 82 ASN A N 1
ATOM 645 C CA . ASN A 1 82 ? 2.857 -4.020 10.622 1.00 96.56 82 ASN A CA 1
ATOM 646 C C . ASN A 1 82 ? 2.436 -5.131 9.643 1.00 96.56 82 ASN A C 1
ATOM 648 O O . ASN A 1 82 ? 3.154 -5.403 8.683 1.00 96.56 82 ASN A O 1
ATOM 652 N N . ASP A 1 83 ? 1.253 -5.720 9.826 1.00 98.00 83 ASP A N 1
ATOM 653 C CA . ASP A 1 83 ? 0.723 -6.754 8.929 1.00 98.00 83 ASP A CA 1
ATOM 654 C C . ASP A 1 83 ? 0.385 -6.182 7.549 1.00 98.00 83 ASP A C 1
ATOM 656 O O . ASP A 1 83 ? 0.700 -6.793 6.522 1.00 98.00 83 ASP A O 1
ATOM 660 N N . ILE A 1 84 ? -0.213 -4.985 7.517 1.00 98.38 84 ILE A N 1
ATOM 661 C CA . ILE A 1 84 ? -0.488 -4.262 6.269 1.00 98.38 84 ILE A CA 1
ATOM 662 C C . ILE A 1 84 ? 0.831 -3.969 5.550 1.00 98.38 84 ILE A C 1
ATOM 664 O O . ILE A 1 84 ? 0.975 -4.288 4.366 1.00 98.38 84 ILE A O 1
ATOM 668 N N . LYS A 1 85 ? 1.816 -3.417 6.274 1.00 98.50 85 LYS A N 1
ATOM 669 C CA . LYS A 1 85 ? 3.149 -3.113 5.745 1.00 98.50 85 LYS A CA 1
ATOM 670 C C . LYS A 1 85 ? 3.803 -4.353 5.134 1.00 98.50 85 LYS A C 1
ATOM 672 O O . LYS A 1 85 ? 4.192 -4.314 3.969 1.00 98.50 85 LYS A O 1
ATOM 677 N N . GLN A 1 86 ? 3.887 -5.450 5.884 1.00 98.50 86 GLN A N 1
ATOM 678 C CA . GLN A 1 86 ? 4.534 -6.681 5.423 1.00 98.50 86 GLN A CA 1
ATOM 679 C C . GLN A 1 86 ? 3.856 -7.264 4.182 1.00 98.50 86 GLN A C 1
ATOM 681 O O . GLN A 1 86 ? 4.540 -7.737 3.275 1.00 98.50 86 GLN A O 1
ATOM 686 N N . LEU A 1 87 ? 2.522 -7.214 4.108 1.00 98.69 87 LEU A N 1
ATOM 687 C CA . LEU A 1 87 ? 1.793 -7.707 2.941 1.00 98.69 87 LEU A CA 1
ATOM 688 C C . LEU A 1 87 ? 2.066 -6.854 1.694 1.00 98.69 87 LEU A C 1
ATOM 690 O O . LEU A 1 87 ? 2.307 -7.396 0.614 1.00 98.69 87 LEU A O 1
ATOM 694 N N . VAL A 1 88 ? 2.064 -5.528 1.831 1.00 98.62 88 VAL A N 1
ATOM 695 C CA . VAL A 1 88 ? 2.386 -4.613 0.725 1.00 98.62 88 VAL A CA 1
ATOM 696 C C . VAL A 1 88 ? 3.845 -4.778 0.288 1.00 98.62 88 VAL A C 1
ATOM 698 O O . VAL A 1 88 ? 4.113 -4.879 -0.909 1.00 98.62 88 VAL A O 1
ATOM 701 N N . GLU A 1 89 ? 4.786 -4.883 1.230 1.00 98.62 89 GLU A N 1
ATOM 702 C CA . GLU A 1 89 ? 6.203 -5.142 0.941 1.00 98.62 89 GLU A CA 1
ATOM 703 C C . GLU A 1 89 ? 6.414 -6.500 0.258 1.00 98.62 89 GLU A C 1
ATOM 705 O O . GLU A 1 89 ? 7.212 -6.598 -0.678 1.00 98.62 89 GLU A O 1
ATOM 710 N N . PHE A 1 90 ? 5.675 -7.538 0.662 1.00 98.62 90 PHE A N 1
ATOM 711 C CA . PHE A 1 90 ? 5.698 -8.848 0.009 1.00 98.62 90 PHE A CA 1
ATOM 712 C C . PHE A 1 90 ? 5.342 -8.739 -1.478 1.00 98.62 90 PHE A C 1
ATOM 714 O O . PHE A 1 90 ? 6.082 -9.251 -2.326 1.00 98.62 90 PHE A O 1
ATOM 721 N N . PHE A 1 91 ? 4.257 -8.034 -1.812 1.00 98.56 91 PHE A N 1
ATOM 722 C CA . PHE A 1 91 ? 3.876 -7.815 -3.205 1.00 98.56 91 PHE A CA 1
ATOM 723 C C . PHE A 1 91 ? 4.888 -6.943 -3.951 1.00 98.56 91 PHE A C 1
ATOM 725 O O . PHE A 1 91 ? 5.326 -7.339 -5.030 1.00 98.56 91 PHE A O 1
ATOM 732 N N . LEU A 1 92 ? 5.329 -5.816 -3.381 1.00 98.38 92 LEU A N 1
ATOM 733 C CA . LEU A 1 92 ? 6.324 -4.936 -4.009 1.00 98.38 92 LEU A CA 1
ATOM 734 C C . LEU A 1 92 ? 7.618 -5.686 -4.346 1.00 98.38 92 LEU A C 1
ATOM 736 O O . LEU A 1 92 ? 8.110 -5.601 -5.472 1.00 98.38 92 LEU A O 1
ATOM 740 N N . ASN A 1 93 ? 8.152 -6.459 -3.401 1.00 98.12 93 ASN A N 1
ATOM 741 C CA . ASN A 1 93 ? 9.361 -7.254 -3.612 1.00 98.12 93 ASN A CA 1
ATOM 742 C C . ASN A 1 93 ? 9.122 -8.368 -4.638 1.00 98.12 93 ASN A C 1
ATOM 744 O O . ASN A 1 93 ? 9.933 -8.580 -5.542 1.00 98.12 93 ASN A O 1
ATOM 748 N N . GLY A 1 94 ? 7.982 -9.055 -4.540 1.00 98.31 94 GLY A N 1
ATOM 749 C CA . GLY A 1 94 ? 7.594 -10.107 -5.472 1.00 98.31 94 GLY A CA 1
ATOM 750 C C . GLY A 1 94 ? 7.426 -9.613 -6.911 1.00 98.31 94 GLY A C 1
ATOM 751 O O . GLY A 1 94 ? 7.804 -10.341 -7.832 1.00 98.31 94 GLY A O 1
ATOM 752 N N . LEU A 1 95 ? 6.891 -8.404 -7.094 1.00 98.12 95 LEU A N 1
ATOM 753 C CA . LEU A 1 95 ? 6.705 -7.742 -8.385 1.00 98.12 95 LEU A CA 1
ATOM 754 C C . LEU A 1 95 ? 8.033 -7.236 -8.946 1.00 98.12 95 LEU A C 1
ATOM 756 O O . LEU A 1 95 ? 8.332 -7.524 -10.101 1.00 98.12 95 LEU A O 1
ATOM 760 N N . LYS A 1 96 ? 8.867 -6.574 -8.132 1.00 96.75 96 LYS A N 1
ATOM 761 C CA . LYS A 1 96 ? 10.214 -6.129 -8.539 1.00 96.75 96 LYS A CA 1
ATOM 762 C C . LYS A 1 96 ? 11.056 -7.300 -9.048 1.00 96.75 96 LYS A C 1
ATOM 764 O O . LYS A 1 96 ? 11.596 -7.228 -10.147 1.00 96.75 96 LYS A O 1
ATOM 769 N N . ASN A 1 97 ? 11.075 -8.412 -8.312 1.00 98.12 97 ASN A N 1
ATOM 770 C CA . ASN A 1 97 ? 11.849 -9.603 -8.680 1.00 98.12 97 ASN A CA 1
ATOM 771 C C . ASN A 1 97 ? 11.360 -10.299 -9.960 1.00 98.12 97 ASN A C 1
ATOM 773 O O . ASN A 1 97 ? 12.120 -11.042 -10.574 1.00 98.12 97 ASN A O 1
ATOM 777 N N . LYS A 1 98 ? 10.094 -10.105 -10.352 1.00 97.88 98 LYS A N 1
ATOM 778 C CA . LYS A 1 98 ? 9.498 -10.715 -11.554 1.00 97.88 98 LYS A CA 1
ATOM 779 C C . LYS A 1 98 ? 9.235 -9.703 -12.671 1.00 97.88 98 LYS A C 1
ATOM 781 O O . LYS A 1 98 ? 8.611 -10.060 -13.673 1.00 97.88 98 LYS A O 1
ATOM 786 N N . SER A 1 99 ? 9.661 -8.451 -12.498 1.00 97.94 99 SER A N 1
ATOM 787 C CA . SER A 1 99 ? 9.331 -7.382 -13.431 1.00 97.94 99 SER A CA 1
ATOM 788 C C . SER A 1 99 ? 9.972 -7.637 -14.791 1.00 97.94 99 SER A C 1
ATOM 790 O O . SER A 1 99 ? 11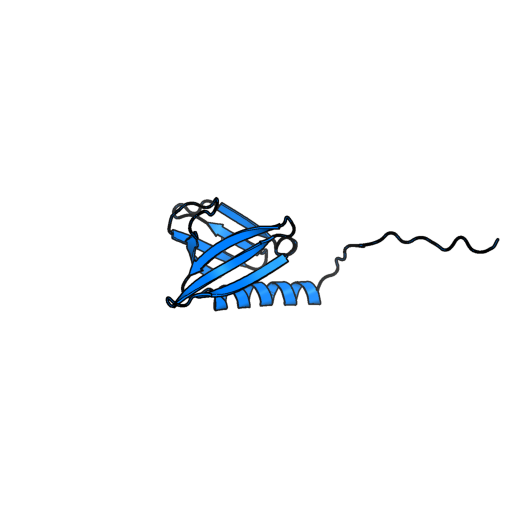.146 -7.985 -14.893 1.00 97.94 99 SER A O 1
ATOM 792 N N . LYS A 1 100 ? 9.191 -7.416 -15.847 1.00 97.94 100 LYS A N 1
ATOM 793 C CA . LYS A 1 100 ? 9.671 -7.328 -17.234 1.00 97.94 100 LYS A CA 1
ATOM 794 C C . LYS A 1 100 ? 9.739 -5.876 -17.719 1.00 97.94 100 LYS A C 1
ATOM 796 O O . LYS A 1 100 ? 9.990 -5.635 -18.894 1.00 97.94 100 LYS A O 1
ATOM 801 N N . TYR A 1 101 ? 9.476 -4.928 -16.820 1.00 97.06 101 TYR A N 1
ATOM 802 C CA . TYR A 1 101 ? 9.364 -3.501 -17.094 1.00 97.06 101 TYR A CA 1
ATOM 803 C C . TYR A 1 101 ? 10.430 -2.735 -16.313 1.00 97.06 101 TYR A C 1
ATOM 805 O O . TYR A 1 101 ? 10.694 -3.036 -15.145 1.00 97.06 101 TYR A O 1
ATOM 813 N N . LEU A 1 102 ? 11.024 -1.739 -16.966 1.00 95.50 102 LEU A N 1
ATOM 814 C CA . LEU A 1 102 ? 12.045 -0.845 -16.424 1.00 95.50 102 LEU A CA 1
ATOM 815 C C . LEU A 1 102 ? 11.789 0.572 -16.951 1.00 95.50 102 LEU A C 1
ATOM 817 O O . LEU A 1 102 ? 11.180 0.740 -18.008 1.00 95.50 102 LEU A O 1
ATOM 821 N N . LEU A 1 103 ? 12.275 1.576 -16.225 1.00 93.75 103 LEU A N 1
ATOM 822 C CA . LEU A 1 103 ? 12.282 2.973 -16.653 1.00 93.75 103 LEU A CA 1
ATOM 823 C C . LEU A 1 103 ? 13.734 3.417 -16.826 1.00 93.75 103 LEU A C 1
ATOM 825 O O . LEU A 1 103 ? 14.543 3.256 -15.911 1.00 93.75 103 LEU A O 1
ATOM 829 N N . ALA A 1 104 ? 14.069 3.958 -17.997 1.00 95.62 104 ALA A N 1
ATOM 830 C CA . ALA A 1 104 ? 15.354 4.610 -18.203 1.00 95.62 104 ALA A CA 1
ATOM 831 C C . ALA A 1 104 ? 15.350 5.948 -17.453 1.00 95.62 104 ALA A C 1
ATOM 833 O O . ALA A 1 104 ? 14.447 6.758 -17.640 1.00 95.62 104 ALA A O 1
ATOM 834 N N . LEU A 1 105 ? 16.343 6.162 -16.589 1.00 94.00 105 LEU A N 1
ATOM 835 C CA . LEU A 1 105 ? 16.475 7.407 -15.819 1.00 94.00 105 LEU A CA 1
ATOM 836 C C . LEU A 1 105 ? 17.314 8.465 -16.544 1.00 94.00 105 LEU A C 1
ATOM 838 O O . LEU A 1 105 ? 17.271 9.640 -16.192 1.00 94.00 105 LEU A O 1
ATOM 842 N N . HIS A 1 106 ? 18.085 8.039 -17.541 1.00 92.94 106 HIS A N 1
ATOM 843 C CA . HIS A 1 106 ? 18.992 8.878 -18.306 1.00 92.94 106 HIS A CA 1
ATOM 844 C C . HIS A 1 106 ? 18.945 8.475 -19.774 1.00 92.94 106 HIS A C 1
ATOM 846 O O . HIS A 1 106 ? 18.753 7.298 -20.095 1.00 92.94 106 HIS A O 1
ATOM 852 N N . ASP A 1 107 ? 19.168 9.454 -20.643 1.00 92.25 107 ASP A N 1
ATOM 853 C CA . ASP A 1 107 ? 19.322 9.216 -22.069 1.00 92.25 107 ASP A CA 1
ATOM 854 C C . ASP A 1 107 ? 20.608 8.440 -22.359 1.00 92.25 107 ASP A C 1
ATOM 856 O O . ASP A 1 107 ? 21.625 8.562 -21.667 1.00 92.25 107 ASP A O 1
ATOM 860 N N . HIS A 1 108 ? 20.571 7.651 -23.427 1.00 88.69 108 HIS A N 1
ATOM 861 C CA . HIS A 1 108 ? 21.771 7.042 -23.972 1.00 88.69 108 HIS A CA 1
ATOM 862 C C . HIS A 1 108 ? 22.414 8.003 -24.972 1.00 88.69 108 HIS A C 1
ATOM 864 O O . HIS A 1 108 ? 22.011 8.068 -26.133 1.00 88.69 108 HIS A O 1
ATOM 870 N N . PHE A 1 109 ? 23.431 8.737 -24.529 1.00 85.44 109 PHE A N 1
ATOM 871 C CA . PHE A 1 109 ? 24.286 9.487 -25.441 1.00 85.44 109 PHE A CA 1
ATOM 872 C C . PHE A 1 109 ? 25.298 8.516 -26.053 1.00 85.44 109 PHE A C 1
ATOM 874 O O . PHE A 1 109 ? 26.211 8.045 -25.371 1.00 85.44 109 PHE A O 1
ATOM 881 N N . ALA A 1 110 ? 25.116 8.172 -27.328 1.00 80.88 110 ALA A N 1
ATOM 882 C CA . ALA A 1 110 ? 26.147 7.466 -28.075 1.00 80.88 110 ALA A CA 1
ATOM 883 C C . ALA A 1 110 ? 27.393 8.362 -28.130 1.00 80.88 110 ALA A C 1
ATOM 885 O O . ALA A 1 110 ? 27.295 9.540 -28.471 1.00 80.88 110 ALA A O 1
ATOM 886 N N . ASN A 1 111 ? 28.564 7.822 -27.784 1.00 70.75 111 ASN A N 1
ATOM 887 C CA . ASN A 1 111 ? 29.820 8.519 -28.041 1.00 70.75 111 ASN A CA 1
ATOM 888 C C . ASN A 1 111 ? 29.967 8.666 -29.561 1.00 70.75 111 ASN A C 1
ATOM 890 O O . ASN A 1 111 ? 30.329 7.706 -30.240 1.00 70.75 111 ASN A O 1
ATOM 894 N N . GLU A 1 112 ? 29.709 9.860 -30.092 1.00 64.94 112 GLU A N 1
ATOM 895 C CA . GLU A 1 112 ? 30.174 10.256 -31.422 1.00 64.94 112 GLU A CA 1
ATOM 896 C C . GLU A 1 112 ? 31.702 10.411 -31.366 1.00 64.94 112 GLU A C 1
ATOM 898 O O . GLU A 1 112 ? 32.250 11.498 -31.203 1.00 64.94 112 GLU A O 1
ATOM 903 N N . GLY A 1 113 ? 32.398 9.276 -31.401 1.00 62.53 113 GLY A N 1
ATOM 904 C CA . GLY A 1 113 ? 33.850 9.182 -31.425 1.00 62.53 113 GLY A CA 1
ATOM 905 C C . GLY A 1 113 ? 34.317 8.451 -32.677 1.00 62.53 113 GLY A C 1
ATOM 906 O O . GLY A 1 113 ? 34.257 7.226 -32.723 1.00 62.53 113 GLY A O 1
ATOM 907 N N . ASN A 1 114 ? 34.847 9.232 -33.622 1.00 51.66 114 ASN A N 1
ATOM 908 C CA . ASN A 1 114 ? 35.663 8.862 -34.787 1.00 51.66 114 ASN A CA 1
ATOM 909 C C . ASN A 1 114 ? 34.965 8.110 -35.937 1.00 51.66 114 ASN A C 1
ATOM 911 O O . ASN A 1 114 ? 34.969 6.881 -35.996 1.00 51.66 114 ASN A O 1
ATOM 915 N N . CYS A 1 115 ? 34.489 8.882 -36.920 1.00 46.97 115 CYS A N 1
ATOM 916 C CA . CYS A 1 115 ? 34.697 8.543 -38.333 1.00 46.97 115 CYS A CA 1
ATOM 917 C C . CYS A 1 115 ? 35.990 9.209 -38.811 1.00 46.97 115 CYS A C 1
ATOM 919 O O . CYS A 1 115 ? 36.215 10.374 -38.406 1.00 46.97 115 CYS A O 1
#

Sequence (115 aa):
LLFSRYFEVFSYANSSLPDSQLLIAVNWEGVVVVDAQDNVVLQLPYPQISRIVSMTNNRSIEMLMIETVSGDEHCFQSPNTNDIKQLVEFFLNGLKNKSKYLLALHDHFANEGNC

Radius of gyration: 18.02 Å; chains: 1; bounding box: 56×28×62 Å

Secondary structure (DSSP, 8-state):
-TT-EEEEEEEPTT-SS-SSEEEEEE-SSEEEEE-TT--EEEEEEGGGEEEEEEEE-TTS-EEEEEEETTS-EEEEE-TTHHHHHHHHHHHHHHHHHH------SS---------

Organism: NCBI:txid42155

pLDDT: mean 91.14, std 10.5, range [46.97, 98.69]

Foldseek 3Di:
DPPWDKFWKAFDPPDPFDRAIWIWTQDLQGIFIADPVRDTPDDDGLQQFPDWDWDADPVRWIKIWTAGPVRDITIITHPCRVVVRVSSVVSNVVCVVVDPDDDDPDDDDDPPPDD

InterPro domains:
  IPR011993 PH-like domain superfamily [G3DSA:2.30.29.30] (2-99)
  IPR041793 Myosin VII, FERM domain C-lobe, repeat 1 [PF21998] (3-98)
  IPR041793 Myosin VII, FERM domain C-lobe, repeat 1 [cd13198] (1-98)
  IPR051567 Unconventional Myosin ATPase [PTHR22692] (2-108)